Protein AF-A0A385MQP9-F1 (afdb_monomer_lite)

Structure (mmCIF, N/CA/C/O backbone):
data_AF-A0A385MQP9-F1
#
_entry.id   AF-A0A385MQP9-F1
#
loop_
_atom_site.group_PDB
_atom_site.id
_atom_site.type_symbol
_atom_site.label_atom_id
_atom_site.label_alt_id
_atom_site.label_comp_id
_atom_site.label_asym_id
_atom_site.label_entity_id
_atom_site.label_seq_id
_atom_site.pdbx_PDB_ins_code
_atom_site.Cartn_x
_atom_site.Cartn_y
_atom_site.Cartn_z
_atom_site.occupancy
_atom_site.B_iso_or_equiv
_atom_site.auth_seq_id
_atom_site.auth_comp_id
_atom_site.auth_asym_id
_atom_site.auth_atom_id
_atom_site.pdbx_PDB_model_num
ATOM 1 N N . MET A 1 1 ? 7.184 11.267 27.900 1.00 49.03 1 MET A N 1
ATOM 2 C CA . MET A 1 1 ? 5.995 10.399 28.071 1.00 49.03 1 MET A CA 1
ATOM 3 C C . MET A 1 1 ? 5.792 9.494 26.840 1.00 49.03 1 MET A C 1
ATOM 5 O O . MET A 1 1 ? 4.702 9.436 26.298 1.00 49.03 1 MET A O 1
ATOM 9 N N . LEU A 1 2 ? 6.839 8.787 26.377 1.00 56.16 2 LEU A N 1
ATOM 10 C CA . LEU A 1 2 ? 6.842 8.056 25.090 1.00 56.16 2 LEU A CA 1
ATOM 11 C C . LEU A 1 2 ? 7.318 6.595 25.237 1.00 56.16 2 LEU A C 1
ATOM 13 O O . LEU A 1 2 ? 8.008 6.064 24.376 1.00 56.16 2 LEU A O 1
ATOM 17 N N . ARG A 1 3 ? 7.033 5.956 26.379 1.00 59.25 3 ARG A N 1
ATOM 18 C CA . ARG A 1 3 ? 7.659 4.675 26.765 1.00 59.25 3 ARG A CA 1
ATOM 19 C C . ARG A 1 3 ? 6.761 3.441 26.580 1.00 59.25 3 ARG A C 1
ATOM 21 O O . ARG A 1 3 ? 7.195 2.335 26.868 1.00 59.25 3 ARG A O 1
ATOM 28 N N . HIS A 1 4 ? 5.541 3.604 26.066 1.00 66.06 4 HIS A N 1
ATOM 29 C CA . HIS A 1 4 ? 4.578 2.501 25.920 1.00 66.06 4 HIS A CA 1
ATOM 30 C C . HIS A 1 4 ? 3.937 2.444 24.529 1.00 66.06 4 HIS A C 1
ATOM 32 O O . HIS A 1 4 ? 2.736 2.221 24.397 1.00 66.06 4 HIS A O 1
ATOM 38 N N . LEU A 1 5 ? 4.724 2.658 23.473 1.00 69.75 5 LEU A N 1
ATOM 39 C CA . LEU A 1 5 ? 4.254 2.329 22.130 1.00 69.75 5 LEU A CA 1
ATOM 40 C C . LEU A 1 5 ? 4.294 0.804 21.982 1.00 69.75 5 LEU A C 1
ATOM 42 O O . LEU A 1 5 ? 5.329 0.199 22.249 1.00 69.75 5 LEU A O 1
ATOM 46 N N . SER A 1 6 ? 3.172 0.170 21.621 1.00 86.62 6 SER A N 1
ATOM 47 C CA . SER A 1 6 ? 3.142 -1.293 21.491 1.00 86.62 6 SER A CA 1
ATOM 48 C C . SER A 1 6 ? 4.167 -1.754 20.453 1.00 86.62 6 SER A C 1
ATOM 50 O O . SER A 1 6 ? 4.361 -1.071 19.448 1.00 86.62 6 SER A O 1
ATOM 52 N N . LEU A 1 7 ? 4.780 -2.926 20.653 1.00 87.38 7 LEU A N 1
ATOM 53 C CA . LEU A 1 7 ? 5.789 -3.467 19.733 1.00 87.38 7 LEU A CA 1
ATOM 54 C C . LEU A 1 7 ? 5.284 -3.517 18.281 1.00 87.38 7 LEU A C 1
ATOM 56 O O . LEU A 1 7 ? 6.030 -3.250 17.346 1.00 87.38 7 LEU A O 1
ATOM 60 N N . LYS A 1 8 ? 3.986 -3.790 18.096 1.00 86.06 8 LYS A N 1
ATOM 61 C CA . LYS A 1 8 ? 3.327 -3.799 16.784 1.00 86.06 8 LYS A CA 1
ATOM 62 C C . LYS A 1 8 ? 3.302 -2.411 16.148 1.00 86.06 8 LYS A C 1
ATOM 64 O O . LYS A 1 8 ? 3.530 -2.281 14.953 1.00 86.06 8 LYS A O 1
ATOM 69 N N . LEU A 1 9 ? 3.029 -1.385 16.949 1.00 88.31 9 LEU A N 1
ATOM 70 C CA . LEU A 1 9 ? 2.973 -0.000 16.495 1.00 88.31 9 LEU A CA 1
ATOM 71 C C . LEU A 1 9 ? 4.375 0.574 16.267 1.00 88.31 9 LEU A C 1
ATOM 73 O O . LEU A 1 9 ? 4.570 1.311 15.310 1.00 88.31 9 LEU A O 1
ATOM 77 N N . GLN A 1 10 ? 5.353 0.180 17.086 1.00 88.88 10 GLN A N 1
ATOM 78 C CA . GLN A 1 10 ? 6.764 0.467 16.834 1.00 88.88 10 GLN A CA 1
ATOM 79 C C . GLN A 1 10 ? 7.188 -0.137 15.500 1.00 88.88 10 GLN A C 1
ATOM 81 O O . GLN A 1 10 ? 7.643 0.603 14.643 1.00 88.88 10 GLN A O 1
ATOM 86 N N . LEU A 1 11 ? 6.945 -1.435 15.289 1.00 89.25 11 LEU A N 1
ATOM 87 C CA . LEU A 1 11 ? 7.282 -2.125 14.046 1.00 89.25 11 LEU A CA 1
ATOM 88 C C . LEU A 1 11 ? 6.595 -1.485 12.831 1.00 89.25 11 LEU A C 1
ATOM 90 O O . LEU A 1 11 ? 7.260 -1.189 11.843 1.00 89.25 11 LEU A O 1
ATOM 94 N N . ALA A 1 12 ? 5.291 -1.206 12.916 1.00 89.25 12 ALA A N 1
ATOM 95 C CA . ALA A 1 12 ? 4.555 -0.530 11.849 1.00 89.25 12 ALA A CA 1
ATOM 96 C C . ALA A 1 12 ? 5.155 0.847 11.520 1.00 89.25 12 ALA A C 1
ATOM 98 O O . ALA A 1 12 ? 5.323 1.180 10.349 1.00 89.25 12 ALA A O 1
ATOM 99 N N . LEU A 1 13 ? 5.529 1.621 12.543 1.00 88.88 13 LEU A N 1
ATOM 100 C CA . LEU A 1 13 ? 6.151 2.928 12.364 1.00 88.88 13 LEU A CA 1
ATOM 101 C C . LEU A 1 13 ? 7.530 2.810 11.702 1.00 88.88 13 LEU A C 1
ATOM 103 O O . LEU A 1 13 ? 7.828 3.577 10.789 1.00 88.88 13 LEU A O 1
ATOM 107 N N . THR A 1 14 ? 8.347 1.830 12.099 1.00 86.75 14 THR A N 1
ATOM 108 C CA . THR A 1 14 ? 9.654 1.597 11.472 1.00 86.75 14 THR A CA 1
ATOM 109 C C . THR A 1 14 ? 9.507 1.234 9.998 1.00 86.75 14 THR A C 1
ATOM 111 O O . THR A 1 14 ? 10.208 1.809 9.171 1.00 86.75 14 THR A O 1
ATOM 114 N N . LEU A 1 15 ? 8.574 0.337 9.649 1.00 86.44 15 LEU A N 1
ATOM 115 C CA . LEU A 1 15 ? 8.329 -0.049 8.253 1.00 86.44 15 LEU A CA 1
ATOM 116 C C . LEU A 1 15 ? 7.875 1.138 7.392 1.00 86.44 15 LEU A C 1
ATOM 118 O O . LEU A 1 15 ? 8.350 1.287 6.269 1.00 86.44 15 LEU A O 1
ATOM 122 N N . VAL A 1 16 ? 6.998 2.001 7.914 1.00 85.75 16 VAL A N 1
ATOM 123 C CA . VAL A 1 16 ? 6.540 3.199 7.190 1.00 85.75 16 VAL A CA 1
ATOM 124 C C . VAL A 1 16 ? 7.700 4.162 6.938 1.00 85.75 16 VAL A C 1
ATOM 126 O O . VAL A 1 16 ? 7.894 4.601 5.805 1.00 85.75 16 VAL A O 1
ATOM 129 N N . LEU A 1 17 ? 8.498 4.457 7.968 1.00 85.62 17 LEU A N 1
ATOM 130 C CA . LEU A 1 17 ? 9.580 5.442 7.886 1.00 85.62 17 LEU A CA 1
ATOM 131 C C . LEU A 1 17 ? 10.778 4.969 7.053 1.00 85.62 17 LEU A C 1
ATOM 133 O O . LEU A 1 17 ? 11.428 5.793 6.418 1.00 85.62 17 LEU A O 1
ATOM 137 N N . PHE A 1 18 ? 11.072 3.665 7.042 1.00 81.81 18 PHE A N 1
ATOM 138 C CA . PHE A 1 18 ? 12.176 3.102 6.256 1.00 81.81 18 PHE A CA 1
ATOM 139 C C . PHE A 1 18 ? 11.790 2.709 4.830 1.00 81.81 18 PHE A C 1
ATOM 141 O O . PHE A 1 18 ? 12.685 2.490 4.015 1.00 81.81 18 PHE A O 1
ATOM 148 N N . SER A 1 19 ? 10.493 2.665 4.502 1.00 78.38 19 SER A N 1
ATOM 149 C CA . SER A 1 19 ? 10.030 2.359 3.144 1.00 78.38 19 SER A CA 1
ATOM 150 C C . SER A 1 19 ? 10.733 3.172 2.041 1.00 78.38 19 SER A C 1
ATOM 152 O O . SER A 1 19 ? 11.189 2.533 1.097 1.00 78.38 19 SER A O 1
ATOM 154 N N . PRO A 1 20 ? 10.975 4.498 2.155 1.00 72.06 20 PRO A N 1
ATOM 155 C CA . PRO A 1 20 ? 11.538 5.292 1.058 1.00 72.06 20 PRO A CA 1
ATOM 156 C C . PRO A 1 20 ? 12.974 4.905 0.691 1.00 72.06 20 PRO A C 1
ATOM 158 O O . PRO A 1 20 ? 13.407 5.140 -0.430 1.00 72.06 20 PRO A O 1
ATOM 161 N N . PHE A 1 21 ? 13.725 4.310 1.623 1.00 69.56 21 PHE A N 1
ATOM 162 C CA . PHE A 1 21 ? 15.099 3.860 1.379 1.00 69.56 21 PHE A CA 1
ATOM 163 C C . PHE A 1 21 ? 15.162 2.543 0.599 1.00 69.56 21 PHE A C 1
ATOM 165 O O . PHE A 1 21 ? 16.228 2.169 0.120 1.00 69.56 21 PHE A O 1
ATOM 172 N N . LEU A 1 22 ? 14.028 1.851 0.452 1.00 65.88 22 LEU A N 1
ATOM 173 C CA . LEU A 1 22 ? 13.896 0.658 -0.381 1.00 65.88 22 LEU A CA 1
ATOM 174 C C . LEU A 1 22 ? 13.492 1.002 -1.828 1.00 65.88 22 LEU A C 1
ATOM 176 O O . LEU A 1 22 ? 13.229 0.101 -2.620 1.00 65.88 22 LEU A O 1
ATOM 180 N N . TRP A 1 23 ? 13.414 2.292 -2.186 1.00 69.38 23 TRP A N 1
ATOM 181 C CA . TRP A 1 23 ? 13.095 2.710 -3.549 1.00 69.38 23 TRP A CA 1
ATOM 182 C C . TRP A 1 23 ? 14.310 2.431 -4.435 1.00 69.38 23 TRP A C 1
ATOM 184 O O . TRP A 1 23 ? 15.326 3.123 -4.360 1.00 69.38 23 TRP A O 1
ATOM 194 N N . ALA A 1 24 ? 14.201 1.390 -5.260 1.00 63.09 24 ALA A N 1
ATOM 195 C CA . ALA A 1 24 ? 15.194 1.053 -6.267 1.00 63.09 24 ALA A CA 1
ATOM 196 C C . ALA A 1 24 ? 15.490 2.263 -7.176 1.00 63.09 24 ALA A C 1
ATOM 198 O O . ALA A 1 24 ? 14.599 3.047 -7.510 1.00 63.09 24 ALA A O 1
ATOM 199 N N . HIS A 1 25 ? 16.758 2.426 -7.562 1.00 60.31 25 HIS A N 1
ATOM 200 C CA . HIS A 1 25 ? 17.218 3.536 -8.399 1.00 60.31 25 HIS A CA 1
ATOM 201 C C . HIS A 1 25 ? 16.441 3.639 -9.735 1.00 60.31 25 HIS A C 1
ATOM 203 O O . HIS A 1 25 ? 15.966 2.623 -10.254 1.00 60.31 25 HIS A O 1
ATOM 209 N N . PRO A 1 26 ? 16.338 4.841 -10.341 1.00 64.19 26 PRO A N 1
ATOM 210 C CA . PRO A 1 26 ? 15.562 5.046 -11.562 1.00 64.19 26 PRO A CA 1
ATOM 211 C C . PRO A 1 26 ? 16.079 4.182 -12.720 1.00 64.19 26 PRO A C 1
ATOM 213 O O . PRO A 1 26 ? 17.240 4.291 -13.107 1.00 64.19 26 PRO A O 1
ATOM 216 N N . GLY A 1 27 ? 15.203 3.359 -13.303 1.00 66.31 27 GLY A N 1
ATOM 217 C CA . GLY A 1 27 ? 15.408 2.777 -14.636 1.00 66.31 27 GLY A CA 1
ATOM 218 C C . GLY A 1 27 ? 15.302 1.255 -14.751 1.00 66.31 27 GLY A C 1
ATOM 219 O O . GLY A 1 27 ? 14.891 0.791 -15.808 1.00 66.31 27 GLY A O 1
ATOM 220 N N . HIS A 1 28 ? 15.593 0.469 -13.707 1.00 61.41 28 HIS A N 1
ATOM 221 C CA . HIS A 1 28 ? 15.540 -1.001 -13.829 1.00 61.41 28 HIS A CA 1
ATOM 222 C C . HIS A 1 28 ? 14.131 -1.566 -13.556 1.00 61.41 28 HIS A C 1
ATOM 224 O O . HIS A 1 28 ? 13.596 -2.325 -14.362 1.00 61.41 28 HIS A O 1
ATOM 230 N N . ASP A 1 29 ? 13.462 -1.096 -12.498 1.00 62.97 29 ASP A N 1
ATOM 231 C CA . ASP A 1 29 ? 12.189 -1.681 -12.032 1.00 62.97 29 ASP A CA 1
ATOM 232 C C . ASP A 1 29 ? 10.935 -1.024 -12.641 1.00 62.97 29 ASP A C 1
ATOM 234 O O . ASP A 1 29 ? 9.838 -1.588 -12.622 1.00 62.97 29 ASP A O 1
ATOM 238 N N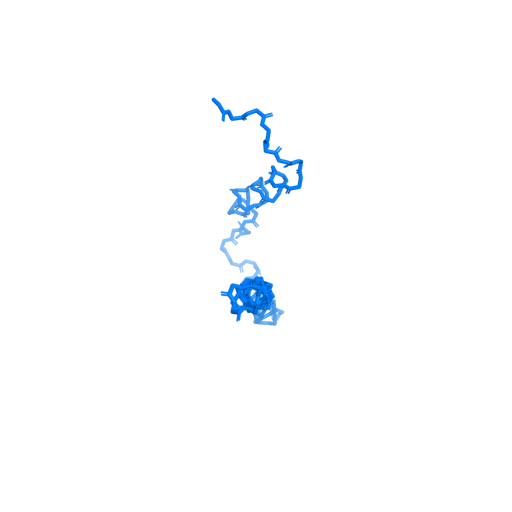 . HIS A 1 30 ? 11.070 0.177 -13.209 1.00 69.25 30 HIS A N 1
ATOM 239 C CA . HIS A 1 30 ? 9.975 0.880 -13.896 1.00 69.25 30 HIS A CA 1
ATOM 240 C C . HIS A 1 30 ? 9.850 0.504 -15.377 1.00 69.25 30 HIS A C 1
ATOM 242 O O . HIS A 1 30 ? 8.762 0.596 -15.938 1.00 69.25 30 HIS A O 1
ATOM 248 N N . ALA A 1 31 ? 10.939 0.045 -15.998 1.00 70.81 31 ALA A N 1
ATOM 249 C CA . ALA A 1 31 ? 10.951 -0.403 -17.391 1.00 70.81 31 ALA A CA 1
ATOM 250 C C . ALA A 1 31 ? 10.638 -1.903 -17.546 1.00 70.81 31 ALA A C 1
ATOM 252 O O . ALA A 1 31 ? 10.419 -2.382 -18.657 1.00 70.81 31 ALA A O 1
ATOM 253 N N . HIS A 1 32 ? 10.608 -2.658 -16.445 1.00 82.00 32 HIS A N 1
ATOM 254 C CA . HIS A 1 32 ? 10.280 -4.075 -16.474 1.00 82.00 32 HIS A CA 1
ATOM 255 C C . HIS A 1 32 ? 8.783 -4.274 -16.773 1.00 82.00 32 HIS A C 1
ATOM 257 O O . HIS A 1 32 ? 7.922 -3.631 -16.181 1.00 82.00 32 HIS A O 1
ATOM 263 N N . TRP A 1 33 ? 8.447 -5.212 -17.654 1.00 87.38 33 TRP A N 1
ATOM 264 C CA . TRP A 1 33 ? 7.070 -5.574 -18.031 1.00 87.38 33 TRP A CA 1
ATOM 265 C C . TRP A 1 33 ? 6.109 -5.881 -16.864 1.00 87.38 33 TRP A C 1
ATOM 267 O O . TRP A 1 33 ? 4.903 -5.687 -16.995 1.00 87.38 33 TRP A O 1
ATOM 277 N N . THR A 1 34 ? 6.607 -6.311 -15.700 1.00 88.00 34 THR A N 1
ATOM 278 C CA . THR A 1 34 ? 5.765 -6.537 -14.510 1.00 88.00 34 THR A CA 1
ATOM 279 C C . THR A 1 34 ? 5.464 -5.259 -13.729 1.00 88.00 34 THR A C 1
ATOM 281 O O . THR A 1 34 ? 4.663 -5.296 -12.795 1.00 88.00 34 THR A O 1
ATOM 284 N N . SER A 1 35 ? 6.084 -4.129 -14.080 1.00 85.50 35 SER A N 1
ATOM 285 C CA . SER A 1 35 ? 6.006 -2.892 -13.305 1.00 85.50 35 SER A CA 1
ATOM 286 C C . SER A 1 35 ? 4.569 -2.403 -13.162 1.00 85.50 35 SER A C 1
ATOM 288 O O . SER A 1 35 ? 4.132 -2.112 -12.051 1.00 85.50 35 SER A O 1
ATOM 290 N N . THR A 1 36 ? 3.784 -2.406 -14.243 1.00 89.19 36 THR A N 1
ATOM 291 C CA . THR A 1 36 ? 2.368 -2.003 -14.201 1.00 89.19 36 THR A CA 1
ATOM 292 C C . THR A 1 36 ? 1.557 -2.867 -13.237 1.00 89.19 36 THR A C 1
ATOM 294 O O . THR A 1 36 ? 0.794 -2.338 -12.431 1.00 89.19 36 THR A O 1
ATOM 297 N N . VAL A 1 37 ? 1.752 -4.190 -13.270 1.00 92.88 37 VAL A N 1
ATOM 298 C CA . VAL A 1 37 ? 1.047 -5.127 -12.381 1.00 92.88 37 VAL A CA 1
ATOM 299 C C . VAL A 1 37 ? 1.408 -4.857 -10.920 1.00 92.88 37 VAL A C 1
ATOM 301 O O . VAL A 1 37 ? 0.522 -4.801 -10.068 1.00 92.88 37 VAL A O 1
ATOM 304 N N . LEU A 1 38 ? 2.691 -4.631 -10.629 1.00 89.94 38 LEU A N 1
ATOM 305 C CA . LEU A 1 38 ? 3.157 -4.334 -9.275 1.00 89.94 38 LEU A CA 1
ATOM 306 C C . LEU A 1 38 ? 2.622 -2.995 -8.752 1.00 89.94 38 LEU A C 1
ATOM 308 O O . LEU A 1 38 ? 2.193 -2.935 -7.602 1.00 89.94 38 LEU A O 1
ATOM 312 N N . HIS A 1 39 ? 2.563 -1.949 -9.582 1.00 90.19 39 HIS A N 1
ATOM 313 C CA . HIS A 1 39 ? 1.976 -0.661 -9.190 1.00 90.19 39 HIS A CA 1
ATOM 314 C C . HIS A 1 39 ? 0.486 -0.791 -8.867 1.00 90.19 39 HIS A C 1
ATOM 316 O O . HIS A 1 39 ? 0.031 -0.284 -7.842 1.00 90.19 39 HIS A O 1
ATOM 322 N N . VAL A 1 40 ? -0.276 -1.504 -9.705 1.00 95.44 40 VAL A N 1
ATOM 323 C CA . VAL A 1 40 ? -1.703 -1.751 -9.449 1.00 95.44 40 VAL A CA 1
ATOM 324 C C . VAL A 1 40 ? -1.886 -2.501 -8.135 1.00 95.44 40 VAL A C 1
ATOM 326 O O . VAL A 1 40 ? -2.705 -2.093 -7.314 1.00 95.44 40 VAL A O 1
ATOM 329 N N . LEU A 1 41 ? -1.105 -3.557 -7.900 1.00 95.25 41 LEU A N 1
ATOM 330 C CA . LEU A 1 41 ? -1.204 -4.347 -6.675 1.00 95.25 41 LEU A CA 1
ATOM 331 C C . LEU A 1 41 ? -0.820 -3.529 -5.434 1.00 95.25 41 LEU A C 1
ATOM 333 O O . LEU A 1 41 ? -1.491 -3.613 -4.405 1.00 95.25 41 LEU A O 1
ATOM 337 N N . PHE A 1 42 ? 0.208 -2.686 -5.545 1.00 90.88 42 PHE A N 1
ATOM 338 C CA . PHE A 1 42 ? 0.619 -1.765 -4.491 1.00 90.88 42 PHE A CA 1
ATOM 339 C C . PHE A 1 42 ? -0.505 -0.787 -4.128 1.00 90.88 42 PHE A C 1
ATOM 341 O O . PHE A 1 42 ? -0.935 -0.754 -2.973 1.00 90.88 42 PHE A O 1
ATOM 348 N N . TYR A 1 43 ? -1.060 -0.055 -5.099 1.00 94.06 43 TYR A N 1
ATOM 349 C CA . TYR A 1 43 ? -2.149 0.889 -4.826 1.00 94.06 43 TYR A CA 1
ATOM 350 C C . TYR A 1 43 ? -3.433 0.192 -4.361 1.00 94.06 43 TYR A C 1
ATOM 352 O O . TYR A 1 43 ? -4.108 0.694 -3.460 1.00 94.06 43 TYR A O 1
ATOM 360 N N . ALA A 1 44 ? -3.743 -0.992 -4.897 1.00 96.81 4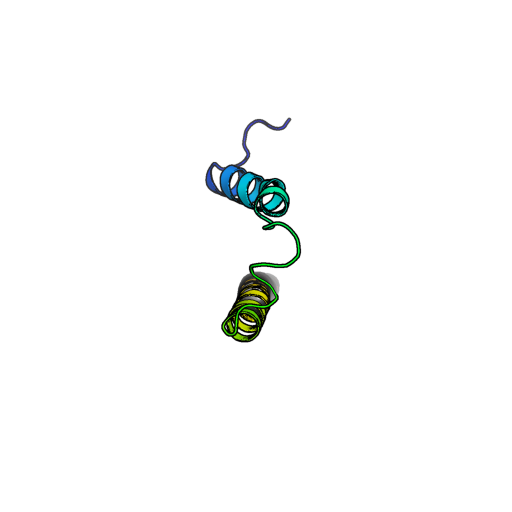4 ALA A N 1
ATOM 361 C CA . ALA A 1 44 ? -4.865 -1.804 -4.433 1.00 96.81 44 ALA A CA 1
ATOM 362 C C . ALA A 1 44 ? -4.695 -2.225 -2.966 1.00 96.81 44 ALA A C 1
ATOM 364 O O . ALA A 1 44 ? -5.654 -2.164 -2.196 1.00 96.81 44 ALA A O 1
ATOM 365 N N . SER A 1 45 ? -3.481 -2.598 -2.548 1.00 96.31 45 SER A N 1
ATOM 366 C CA . SER A 1 45 ? -3.204 -2.964 -1.154 1.00 96.31 45 SER A CA 1
ATOM 367 C C . SER A 1 45 ? -3.397 -1.787 -0.190 1.00 96.31 45 SER A C 1
ATOM 369 O O . SER A 1 45 ? -4.002 -1.958 0.870 1.00 96.31 45 SER A O 1
ATOM 371 N N . ILE A 1 46 ? -2.981 -0.577 -0.587 1.00 96.00 46 ILE A N 1
ATOM 372 C CA . ILE A 1 46 ? -3.207 0.651 0.187 1.00 96.00 46 ILE A CA 1
ATOM 373 C C . ILE A 1 46 ? -4.708 0.923 0.320 1.00 96.00 46 ILE A C 1
ATOM 375 O O . ILE A 1 46 ? -5.196 1.169 1.425 1.00 96.00 46 ILE A O 1
ATOM 379 N N . ALA A 1 47 ? -5.453 0.835 -0.786 1.00 97.25 47 ALA A N 1
ATOM 380 C CA . ALA A 1 47 ? -6.899 1.037 -0.784 1.00 97.25 47 ALA A CA 1
A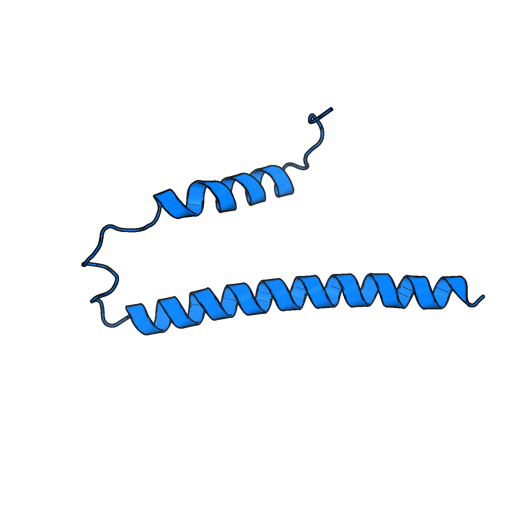TOM 381 C C . ALA A 1 47 ? -7.619 0.019 0.120 1.00 97.25 47 ALA A C 1
ATOM 383 O O . ALA A 1 47 ? -8.478 0.397 0.918 1.00 97.25 47 ALA A O 1
ATOM 384 N N . ALA A 1 48 ? -7.232 -1.258 0.054 1.00 97.06 48 ALA A N 1
ATOM 385 C CA . ALA A 1 48 ? -7.792 -2.314 0.894 1.00 97.06 48 ALA A CA 1
ATOM 386 C C . ALA A 1 48 ? -7.506 -2.083 2.388 1.00 97.06 48 ALA A C 1
ATOM 388 O O . ALA A 1 48 ? -8.408 -2.215 3.217 1.00 97.06 48 ALA A O 1
ATOM 389 N N . ALA A 1 49 ? -6.278 -1.685 2.738 1.00 96.00 49 ALA A N 1
ATOM 390 C CA . ALA A 1 49 ? -5.913 -1.356 4.114 1.00 96.00 49 ALA A CA 1
ATOM 391 C C . ALA A 1 49 ? -6.723 -0.161 4.646 1.00 96.00 49 ALA A C 1
ATOM 393 O O . ALA A 1 49 ? -7.271 -0.223 5.749 1.00 96.00 49 ALA A O 1
ATOM 394 N N . ALA A 1 50 ? -6.866 0.901 3.846 1.00 96.56 50 ALA A N 1
ATOM 395 C CA . ALA A 1 50 ? -7.675 2.064 4.203 1.00 96.56 50 ALA A CA 1
ATOM 396 C C . ALA A 1 50 ? -9.152 1.691 4.416 1.00 96.56 50 ALA A C 1
ATOM 398 O O . ALA A 1 50 ? -9.752 2.087 5.418 1.00 96.56 50 ALA A O 1
ATOM 399 N N . ALA A 1 51 ? -9.721 0.875 3.524 1.00 97.69 51 ALA A N 1
ATOM 400 C CA . ALA A 1 51 ? -11.094 0.390 3.639 1.00 97.69 51 ALA A CA 1
ATOM 401 C C . ALA A 1 51 ? -11.306 -0.460 4.903 1.00 97.69 51 ALA A C 1
ATOM 403 O O . ALA A 1 51 ? -12.299 -0.277 5.609 1.00 97.69 51 ALA A O 1
ATOM 404 N N . ALA A 1 52 ? -10.361 -1.344 5.235 1.00 97.12 52 ALA A N 1
ATOM 405 C CA . ALA A 1 52 ? -10.423 -2.156 6.449 1.00 97.12 52 ALA A CA 1
ATOM 406 C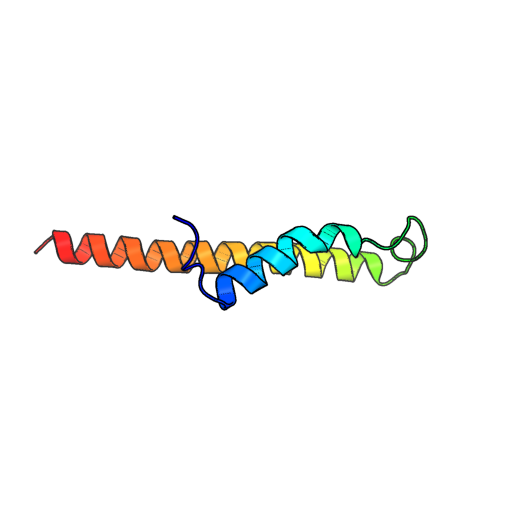 C . ALA A 1 52 ? -10.399 -1.290 7.721 1.00 97.12 52 ALA A C 1
ATOM 408 O O . ALA A 1 52 ? -11.208 -1.503 8.628 1.00 97.12 52 ALA A O 1
ATOM 409 N N . CYS A 1 53 ? -9.528 -0.277 7.769 1.00 96.75 53 CYS A N 1
ATOM 410 C CA . CYS A 1 53 ? -9.482 0.691 8.866 1.00 96.75 53 CYS A CA 1
ATOM 411 C C . CYS A 1 53 ? -10.796 1.474 8.989 1.00 96.75 53 CYS A C 1
ATOM 413 O O . CYS A 1 53 ? -11.360 1.562 10.081 1.00 96.75 53 CYS A O 1
ATOM 415 N N . ALA A 1 54 ? -11.324 1.990 7.875 1.00 97.69 54 ALA A N 1
ATOM 416 C CA . ALA A 1 54 ? -12.594 2.713 7.854 1.00 97.69 54 ALA A CA 1
ATOM 417 C C . ALA A 1 54 ? -13.758 1.836 8.343 1.00 97.69 54 ALA A C 1
ATOM 419 O O . ALA A 1 54 ? -14.571 2.274 9.157 1.00 97.69 54 ALA A O 1
ATOM 420 N N . PHE A 1 55 ? -13.806 0.572 7.915 1.00 97.31 55 PHE A N 1
ATOM 421 C CA . PHE A 1 55 ? -14.820 -0.383 8.356 1.00 97.31 55 PHE A CA 1
ATOM 422 C C . PHE A 1 55 ? -14.717 -0.705 9.853 1.00 97.31 55 PHE A C 1
ATOM 424 O O . PHE A 1 55 ? -15.734 -0.768 10.551 1.00 97.31 55 PHE A O 1
ATOM 431 N N . ALA A 1 56 ? -13.498 -0.878 10.370 1.00 96.62 56 ALA A N 1
ATOM 432 C CA . ALA A 1 56 ? -13.271 -1.092 11.796 1.00 96.62 56 ALA A CA 1
ATOM 433 C C . ALA A 1 56 ? -13.765 0.104 12.627 1.00 96.62 56 ALA A C 1
ATOM 435 O O . ALA A 1 56 ? -14.493 -0.093 13.602 1.00 96.62 56 ALA A O 1
ATOM 436 N N . ILE A 1 57 ? -13.450 1.333 12.200 1.00 96.38 57 ILE A N 1
ATOM 437 C CA . ILE A 1 57 ? -13.921 2.571 12.843 1.00 96.38 57 ILE A CA 1
ATOM 438 C C . ILE A 1 57 ? -15.449 2.661 12.787 1.00 96.38 57 ILE A C 1
ATOM 440 O O . ILE A 1 57 ? -16.086 2.848 13.823 1.00 96.38 57 ILE A O 1
ATOM 444 N N . TYR A 1 58 ? -16.051 2.448 11.612 1.00 96.12 58 TYR A N 1
ATOM 445 C CA . TYR A 1 58 ? -17.506 2.440 11.439 1.00 96.12 58 TYR A CA 1
ATOM 446 C C . TYR A 1 58 ? -18.193 1.488 12.428 1.00 96.12 58 TYR A C 1
ATOM 448 O O . TYR A 1 58 ? -19.172 1.856 13.078 1.00 96.12 58 TYR A O 1
ATOM 456 N N . LYS A 1 59 ? -17.658 0.271 12.596 1.00 95.62 59 LYS A N 1
ATOM 457 C CA . LYS A 1 59 ? -18.205 -0.704 13.548 1.00 95.62 59 LYS A CA 1
ATOM 458 C C . LYS A 1 59 ? -18.126 -0.239 14.999 1.00 95.62 59 LYS A C 1
ATOM 460 O O . LYS A 1 59 ? -19.037 -0.557 15.762 1.00 95.62 59 LYS A O 1
ATOM 465 N N . VAL A 1 60 ? -17.053 0.444 15.390 1.00 94.62 60 VAL A N 1
ATOM 466 C CA . VAL A 1 60 ? -16.901 0.977 16.753 1.00 94.62 60 VAL A CA 1
ATOM 467 C C . VAL A 1 60 ? -17.914 2.092 16.993 1.00 94.62 60 VAL A C 1
ATOM 469 O O . VAL A 1 60 ? -18.675 2.012 17.954 1.00 94.62 60 VAL A O 1
ATOM 472 N N . VAL A 1 61 ? -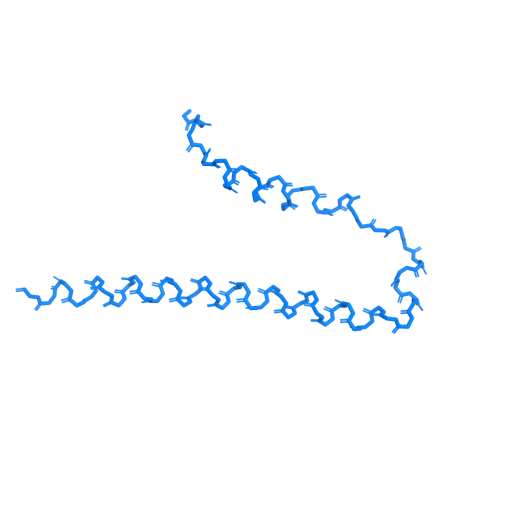18.003 3.056 16.074 1.00 94.12 61 VAL A N 1
ATOM 473 C CA . VAL A 1 61 ? -18.941 4.187 16.175 1.00 94.12 61 VAL A CA 1
ATOM 474 C C . VAL A 1 61 ? -20.389 3.698 16.232 1.00 94.12 61 VAL A C 1
ATOM 476 O O . VAL A 1 61 ? -21.141 4.094 17.118 1.00 94.12 61 VAL A O 1
ATOM 479 N N . LYS A 1 62 ? -20.773 2.759 15.355 1.00 91.38 62 LYS A N 1
ATOM 480 C CA . LYS A 1 62 ? -22.131 2.195 15.342 1.00 91.38 62 LYS A CA 1
ATOM 481 C C . LYS A 1 62 ? -22.490 1.465 16.640 1.00 91.38 62 LYS A C 1
ATOM 483 O O . LYS A 1 62 ? -23.642 1.485 17.059 1.00 91.38 62 LYS A O 1
ATOM 488 N N . ARG A 1 63 ? -21.531 0.788 17.278 1.00 86.88 63 ARG A N 1
ATOM 489 C CA . ARG A 1 63 ? -21.769 0.132 18.575 1.00 86.88 63 ARG A CA 1
ATOM 490 C C . ARG A 1 63 ? -22.003 1.159 19.677 1.00 86.88 63 ARG A C 1
ATOM 492 O O . ARG A 1 63 ? -22.933 0.994 20.452 1.00 86.88 63 ARG A O 1
ATOM 499 N N . GLN A 1 64 ? -21.208 2.226 19.701 1.00 82.50 64 GLN A N 1
ATOM 500 C CA . GLN A 1 64 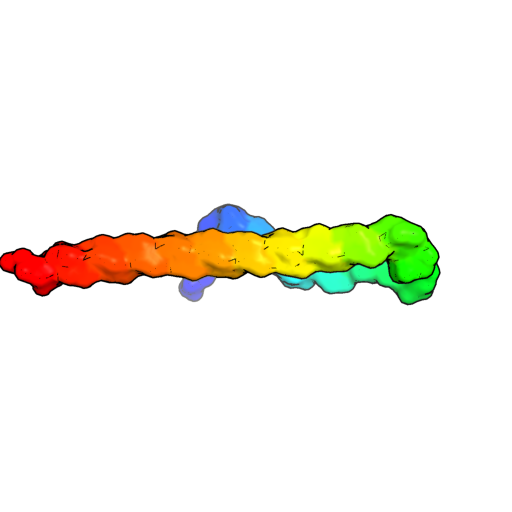? -21.351 3.306 20.679 1.00 82.50 64 GLN A CA 1
ATOM 501 C C . GLN A 1 64 ? -22.691 4.036 20.543 1.00 82.50 64 GLN A C 1
ATOM 503 O O . GLN A 1 64 ? -23.327 4.312 21.554 1.00 82.50 64 GLN A O 1
ATOM 508 N N . SER A 1 65 ? -23.162 4.281 19.315 1.00 77.62 65 SER A N 1
ATOM 509 C CA . SER A 1 65 ? -24.468 4.914 19.093 1.00 77.62 65 SER A CA 1
ATOM 510 C C . SER A 1 65 ? -25.654 4.060 19.550 1.00 77.62 65 SER A C 1
ATOM 512 O O . SER A 1 65 ? -26.694 4.616 19.869 1.00 77.62 65 SER A O 1
ATOM 514 N N . LEU A 1 66 ? -25.515 2.728 19.577 1.00 76.00 66 LEU A N 1
ATOM 515 C CA . LEU A 1 66 ? -26.565 1.835 20.081 1.00 76.00 66 LEU A CA 1
ATOM 516 C C . LEU A 1 66 ? -26.602 1.829 21.616 1.00 76.00 66 LEU A C 1
ATOM 518 O O . LEU A 1 66 ? -27.673 1.918 22.186 1.00 76.00 66 LEU A O 1
ATOM 522 N N . THR A 1 67 ? -25.444 1.799 22.280 1.00 71.88 67 THR A N 1
ATOM 523 C CA . THR A 1 67 ? -25.348 1.775 23.755 1.00 71.88 67 THR A CA 1
ATOM 524 C C . THR A 1 67 ? -25.698 3.111 24.429 1.00 71.88 67 THR A C 1
ATOM 526 O O . THR A 1 67 ? -25.915 3.148 25.630 1.00 71.88 67 THR A O 1
ATOM 529 N N . GLN A 1 68 ? -25.712 4.230 23.698 1.00 62.28 68 GLN A N 1
ATOM 530 C CA . GLN A 1 68 ? -26.100 5.551 24.226 1.00 62.28 68 GLN A CA 1
ATOM 531 C C . GLN A 1 68 ? -27.598 5.868 24.051 1.00 62.28 68 GLN A C 1
ATOM 533 O O . GLN A 1 68 ? -28.030 6.942 24.459 1.00 62.28 68 GLN A O 1
ATOM 538 N N . GLY A 1 69 ? -28.365 4.985 23.401 1.00 59.50 69 GLY A N 1
ATOM 539 C CA . GLY A 1 69 ? -29.810 5.134 23.194 1.00 59.50 69 GLY A CA 1
ATOM 540 C C . GLY A 1 69 ? -30.684 4.350 24.180 1.00 59.50 69 GLY A C 1
ATOM 541 O O . GLY A 1 69 ? -31.903 4.376 24.016 1.00 59.50 69 GLY A O 1
ATOM 542 N N . ASP A 1 70 ? -30.065 3.678 25.156 1.00 50.16 70 ASP A N 1
ATOM 543 C CA . ASP A 1 70 ? -30.695 2.938 26.262 1.00 50.16 70 ASP A CA 1
ATOM 544 C C . ASP A 1 70 ? -30.627 3.768 27.559 1.00 50.16 70 ASP A C 1
ATOM 546 O O . ASP A 1 70 ? -31.585 3.701 28.363 1.00 50.16 70 ASP A O 1
#

Secondary structure (DSSP, 8-state):
------HHHHHHHHHHHHGGGG-PPTTTSSSSTTHHHHHHHHHHHHHHHHHHHHHHHHHHHHHHHHHT--

Radius of gyration: 18.89 Å; chains: 1; bounding box: 48×17×46 Å

Foldseek 3Di:
DPDDDPPVNVVVVVCVVCVVVPPDDPDDLCPDPCNVVVVVVVVVVVVVVVVVVVVVVVVVVVVVVVVVVD

pLDDT: mean 82.57, std 13.67, range [49.03, 97.69]

Sequence (70 aa):
MLRHLSLKLQLALTLVLFSPFLWAHPGHDHAHWTSTVLHVLFYASIAAAAAACAFAIYKVVKRQSLTQGD